Protein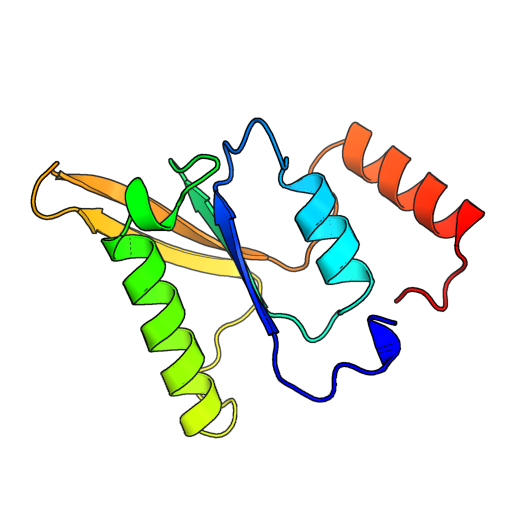 AF-A0A8S1ITV9-F1 (afdb_monomer_lite)

InterPro domains:
  IPR029058 Alpha/Beta hydrolase fold [G3DSA:3.40.50.1820] (1-68)
  IPR029058 Alpha/Beta hy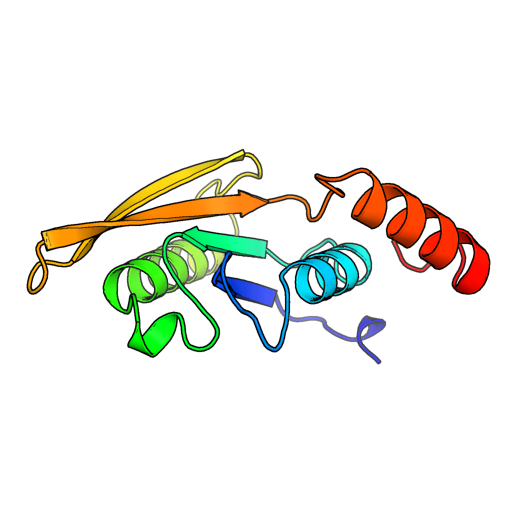drolase fold [SSF53474] (4-63)
  IPR044211 Pheophytinase, chloroplastic [PTHR47280] (6-106)

Radius of gyration: 15.07 Å; chains: 1; bounding box: 38×32×34 Å

Organism: NCBI:txid121088

Foldseek 3Di:
DVVPPPDEAEAEAECAAPPCHCLNVLLVCLQVVRHWHKYKPNDYDCCCVVPVQQVVVSVVLVVVCVVVVNPSPPDQADKDWDQDPPPRDIMIMGTHSSDQPDPVSVVVVVVCCVVPHPNSD

Secondary structure (DSSP, 8-state):
-GGG--S--EEEEETT-SSS-HHHHHHHHHHSTTSEEEEEET--S-HHHH-HHHHHHHHHHHHHHHHTTS-S---TT-EEEEE-TTT--EEEEEEE-----SHHHHHHHHHHHHHH-GGG-

Sequence (121 aa):
MLDVLAAPVCMVYGKEDPWIVPLWAQRLKRRVPQADYFELSPAGHCPHHEAPGAVNSVVARWVGDMEAGGRLCLQVGDSWRERCPITGRDVSVSILNGDPKTVLERIDAAFYRLVYGDGAV

pLDDT: mean 87.65, std 10.92, range [44.91, 97.56]

Structure (mmCIF, N/CA/C/O backbone):
data_AF-A0A8S1ITV9-F1
#
_entry.id   AF-A0A8S1ITV9-F1
#
loop_
_atom_site.group_PDB
_atom_site.id
_atom_site.type_symbol
_atom_site.label_atom_id
_atom_site.label_alt_id
_atom_site.label_comp_id
_atom_site.label_asym_id
_atom_site.label_entity_id
_atom_site.label_seq_id
_atom_site.pdbx_PDB_ins_code
_atom_site.Cartn_x
_atom_site.Cartn_y
_atom_site.Cartn_z
_atom_site.occupancy
_atom_site.B_iso_or_equiv
_atom_site.auth_seq_id
_atom_site.auth_comp_id
_atom_site.auth_asym_id
_atom_site.auth_atom_id
_atom_site.pdbx_PDB_model_num
ATOM 1 N N . MET A 1 1 ? 18.137 -3.598 -9.802 1.00 60.41 1 MET A N 1
ATOM 2 C CA . MET A 1 1 ? 17.569 -4.854 -9.230 1.00 60.41 1 MET A CA 1
ATOM 3 C C . MET A 1 1 ? 16.045 -4.817 -9.186 1.00 60.41 1 MET A C 1
ATOM 5 O O . MET A 1 1 ? 15.446 -5.846 -9.442 1.00 60.41 1 MET A O 1
ATOM 9 N N . LEU A 1 2 ? 15.401 -3.675 -8.915 1.00 67.56 2 LEU A N 1
ATOM 10 C CA . LEU A 1 2 ? 13.940 -3.552 -9.071 1.00 67.56 2 LEU A CA 1
ATOM 11 C C . LEU A 1 2 ? 13.504 -3.414 -10.541 1.00 67.56 2 LEU A C 1
ATOM 13 O O . LEU A 1 2 ? 12.390 -3.770 -10.891 1.00 67.56 2 LEU A O 1
ATOM 17 N N . ASP A 1 3 ? 14.421 -2.998 -11.412 1.00 65.19 3 ASP A N 1
ATOM 18 C CA . ASP A 1 3 ? 14.185 -2.723 -12.841 1.00 65.19 3 ASP A CA 1
ATOM 19 C C . ASP A 1 3 ? 13.974 -3.999 -13.688 1.00 65.19 3 ASP A C 1
ATOM 21 O O . ASP A 1 3 ? 13.705 -3.925 -14.880 1.00 65.19 3 ASP A O 1
ATOM 25 N N . VAL A 1 4 ? 14.108 -5.181 -13.072 1.00 71.12 4 VAL A N 1
ATOM 26 C CA . VAL A 1 4 ? 13.852 -6.500 -13.683 1.00 71.12 4 VAL A CA 1
ATOM 27 C C . VAL A 1 4 ? 12.528 -7.125 -13.224 1.00 71.12 4 VAL A C 1
ATOM 29 O O . VAL A 1 4 ? 12.234 -8.266 -13.576 1.00 71.12 4 VAL A O 1
ATOM 32 N N . LEU A 1 5 ? 11.719 -6.412 -12.430 1.00 77.56 5 LEU A N 1
ATOM 33 C CA . LEU A 1 5 ? 10.395 -6.889 -12.027 1.00 77.56 5 LEU A CA 1
ATOM 34 C C . LEU A 1 5 ? 9.442 -6.876 -13.228 1.00 77.56 5 LEU A C 1
ATOM 36 O O . LEU A 1 5 ? 8.871 -5.848 -13.579 1.00 77.56 5 LEU A O 1
ATOM 40 N N . ALA A 1 6 ? 9.263 -8.048 -13.836 1.00 81.75 6 ALA A N 1
ATOM 41 C CA . ALA A 1 6 ? 8.308 -8.274 -14.921 1.00 81.75 6 ALA A CA 1
ATOM 42 C C . ALA A 1 6 ? 6.884 -8.603 -14.427 1.00 81.75 6 ALA A C 1
ATOM 44 O O . ALA A 1 6 ? 5.965 -8.708 -15.233 1.00 81.75 6 ALA A O 1
ATOM 45 N N . ALA A 1 7 ? 6.701 -8.798 -13.117 1.00 87.06 7 ALA A N 1
ATOM 46 C CA . ALA A 1 7 ? 5.411 -9.129 -12.521 1.00 87.06 7 ALA A CA 1
ATOM 47 C C . ALA A 1 7 ? 4.681 -7.869 -12.019 1.00 87.06 7 ALA A C 1
ATOM 49 O O . ALA A 1 7 ? 5.345 -6.949 -11.530 1.00 87.06 7 ALA A O 1
ATOM 50 N N . PRO A 1 8 ? 3.334 -7.838 -12.071 1.00 90.00 8 PRO A N 1
ATOM 51 C CA . PRO A 1 8 ? 2.539 -6.827 -11.380 1.00 90.00 8 PRO A CA 1
ATOM 52 C C . PRO A 1 8 ? 2.847 -6.809 -9.878 1.00 90.00 8 PRO A C 1
ATOM 54 O O . PRO A 1 8 ? 3.013 -7.861 -9.256 1.00 90.00 8 PRO A O 1
ATOM 57 N N . VAL A 1 9 ? 2.921 -5.615 -9.290 1.00 91.81 9 VAL A N 1
ATOM 58 C CA . VAL A 1 9 ? 3.281 -5.425 -7.878 1.00 91.81 9 VAL A CA 1
ATOM 59 C C . VAL A 1 9 ? 2.133 -4.735 -7.153 1.00 91.81 9 VAL A C 1
ATOM 61 O O . VAL A 1 9 ? 1.718 -3.654 -7.550 1.00 91.81 9 VAL A O 1
ATOM 64 N N . CYS A 1 10 ? 1.668 -5.335 -6.058 1.00 94.38 10 CYS A N 1
ATOM 65 C CA . CYS A 1 10 ? 0.679 -4.752 -5.155 1.00 94.38 10 CYS A CA 1
ATOM 66 C C . CYS A 1 10 ? 1.350 -4.367 -3.837 1.00 94.38 10 CYS A C 1
ATOM 68 O O . CYS A 1 10 ? 1.902 -5.216 -3.135 1.00 94.38 10 CYS A O 1
ATOM 70 N N . MET A 1 11 ? 1.314 -3.084 -3.495 1.00 95.31 11 MET A N 1
ATOM 71 C CA . MET A 1 11 ? 1.885 -2.534 -2.273 1.00 95.31 11 MET A CA 1
ATOM 72 C C . MET A 1 11 ? 0.766 -2.128 -1.321 1.00 95.31 11 MET A C 1
ATOM 74 O O . MET A 1 11 ? 0.030 -1.186 -1.596 1.00 95.31 11 MET A O 1
ATOM 78 N N . VAL A 1 12 ? 0.672 -2.793 -0.170 1.00 96.75 12 VAL A N 1
ATOM 79 C CA . VAL A 1 12 ? -0.344 -2.515 0.854 1.00 96.75 12 VAL A CA 1
ATOM 80 C C . VAL A 1 12 ? 0.347 -2.039 2.124 1.00 96.75 12 VAL A C 1
ATOM 82 O O . VAL A 1 12 ? 1.073 -2.804 2.754 1.00 96.75 12 VAL A O 1
ATOM 85 N N . TYR A 1 13 ? 0.142 -0.776 2.487 1.00 96.69 13 TYR A N 1
ATOM 86 C CA . TYR A 1 13 ? 0.829 -0.119 3.600 1.00 96.69 13 TYR A CA 1
ATOM 87 C C . TYR A 1 13 ? -0.146 0.399 4.647 1.00 96.69 13 TYR A C 1
ATOM 89 O O . TYR A 1 13 ? -1.195 0.947 4.315 1.00 96.69 13 TYR A O 1
ATOM 97 N N . GLY A 1 14 ? 0.229 0.291 5.919 1.00 97.25 14 GLY A N 1
ATOM 98 C CA . GLY A 1 14 ? -0.410 1.069 6.971 1.00 97.25 14 GLY A CA 1
ATOM 99 C C . GLY A 1 14 ? 0.073 2.515 6.929 1.00 97.25 14 GLY A C 1
ATOM 100 O O . GLY A 1 14 ? 1.275 2.782 6.889 1.00 97.25 14 GLY A O 1
ATOM 101 N N . LYS A 1 15 ? -0.859 3.467 6.920 1.00 96.25 15 LYS A N 1
ATOM 102 C CA . LYS A 1 15 ? -0.544 4.900 6.892 1.00 96.25 15 LYS A CA 1
ATOM 103 C C . LYS A 1 15 ? 0.170 5.348 8.169 1.00 96.25 15 LYS A C 1
ATOM 105 O O . LYS A 1 15 ? 0.953 6.295 8.133 1.00 96.25 15 LYS A O 1
ATOM 110 N N . GLU A 1 16 ? -0.099 4.681 9.285 1.00 96.56 16 GLU A N 1
ATOM 111 C CA . GLU A 1 16 ? 0.463 4.985 10.596 1.00 96.56 16 GLU A CA 1
ATOM 112 C C . GLU A 1 16 ? 1.664 4.088 10.961 1.00 96.56 16 GLU A C 1
ATOM 114 O O . GLU A 1 16 ? 2.019 4.019 12.136 1.00 96.56 16 GLU A O 1
ATOM 119 N N . ASP A 1 17 ? 2.299 3.403 9.995 1.00 96.75 17 ASP A N 1
ATOM 120 C CA . ASP A 1 17 ? 3.493 2.576 10.243 1.00 96.75 17 ASP A CA 1
ATOM 121 C C . ASP A 1 17 ? 4.657 3.434 10.794 1.00 96.75 17 ASP A C 1
ATOM 123 O O . ASP A 1 17 ? 5.162 4.314 10.088 1.00 96.75 17 ASP A O 1
ATOM 127 N N . PRO A 1 18 ? 5.110 3.198 12.043 1.00 93.69 18 PRO A N 1
ATOM 128 C CA . PRO A 1 18 ? 6.210 3.952 12.634 1.00 93.69 18 PRO A CA 1
ATOM 129 C C . PRO A 1 18 ? 7.597 3.411 12.257 1.00 93.69 18 PRO A C 1
ATOM 131 O O . PRO A 1 18 ? 8.596 4.088 12.494 1.00 93.69 18 PRO A O 1
ATOM 134 N N . TRP A 1 19 ? 7.689 2.187 11.734 1.00 92.62 19 TRP A N 1
ATOM 135 C CA . TRP A 1 19 ? 8.948 1.498 11.448 1.00 92.62 19 TRP A CA 1
ATOM 136 C C . TRP A 1 19 ? 9.343 1.674 9.990 1.00 92.62 19 TRP A C 1
ATOM 138 O O . TRP A 1 19 ? 10.440 2.153 9.698 1.00 92.62 19 TRP A O 1
ATOM 148 N N . ILE A 1 20 ? 8.434 1.345 9.073 1.00 92.88 20 ILE A N 1
ATOM 149 C CA . ILE A 1 20 ? 8.609 1.570 7.642 1.00 92.88 20 ILE A CA 1
ATOM 150 C C . ILE A 1 20 ? 7.589 2.618 7.225 1.00 92.88 20 ILE A C 1
ATOM 152 O O . ILE A 1 20 ? 6.526 2.330 6.694 1.00 92.88 20 ILE A O 1
ATOM 156 N N . VAL A 1 21 ? 7.916 3.877 7.504 1.00 93.00 21 VAL A N 1
ATOM 157 C CA . VAL A 1 21 ? 7.012 4.995 7.214 1.00 93.00 21 VAL A CA 1
ATOM 158 C C . VAL A 1 21 ? 6.600 5.036 5.729 1.00 93.00 21 VAL A C 1
ATOM 160 O O . VAL A 1 21 ? 7.420 4.701 4.862 1.00 93.00 21 VAL A O 1
ATOM 163 N N . PRO A 1 22 ? 5.388 5.530 5.396 1.00 92.81 22 PRO A N 1
ATOM 164 C CA . PRO A 1 22 ? 4.876 5.585 4.019 1.00 92.81 22 PRO A CA 1
ATOM 165 C C . PRO A 1 22 ? 5.813 6.231 2.986 1.00 92.81 22 PRO A C 1
ATOM 167 O O . PRO A 1 22 ? 5.749 5.910 1.802 1.00 92.81 22 PRO A O 1
ATOM 170 N N . LEU A 1 23 ? 6.739 7.097 3.411 1.00 91.12 23 LEU A N 1
ATOM 171 C CA . LEU A 1 23 ? 7.780 7.661 2.547 1.00 91.12 23 LEU A CA 1
ATOM 172 C C . LEU A 1 23 ? 8.598 6.583 1.807 1.00 91.12 23 LEU A C 1
ATOM 174 O O . LEU A 1 23 ? 8.956 6.771 0.643 1.00 91.12 23 LEU A O 1
ATOM 178 N N . TRP A 1 24 ? 8.881 5.441 2.437 1.00 91.62 24 TRP A N 1
ATOM 179 C CA . TRP A 1 24 ? 9.607 4.347 1.783 1.00 91.62 24 TRP A CA 1
ATOM 180 C C . TRP A 1 24 ? 8.785 3.706 0.668 1.00 91.62 24 TRP A C 1
ATOM 182 O O . TRP A 1 24 ? 9.311 3.462 -0.419 1.00 91.62 24 TRP A O 1
ATOM 192 N N . ALA A 1 25 ? 7.487 3.514 0.901 1.00 91.56 25 ALA A N 1
ATOM 193 C CA . ALA A 1 25 ? 6.562 3.028 -0.111 1.00 91.56 25 ALA A CA 1
ATOM 194 C C . ALA A 1 25 ? 6.435 4.020 -1.276 1.00 91.56 25 ALA A C 1
ATOM 196 O O . ALA A 1 25 ? 6.507 3.622 -2.434 1.00 91.56 25 ALA A O 1
ATOM 197 N N . GLN A 1 26 ? 6.362 5.324 -0.996 1.00 91.00 26 GLN A N 1
ATOM 198 C CA . GLN A 1 26 ? 6.369 6.357 -2.035 1.00 91.00 26 GLN A CA 1
ATOM 199 C C . GLN A 1 26 ? 7.649 6.315 -2.886 1.00 91.00 26 GLN A C 1
ATOM 201 O O . GLN A 1 26 ? 7.581 6.422 -4.108 1.00 91.00 26 GLN A O 1
ATOM 206 N N . ARG A 1 27 ? 8.826 6.137 -2.268 1.00 89.00 27 ARG A N 1
ATOM 207 C CA . ARG A 1 27 ? 10.092 5.975 -3.007 1.00 89.00 27 ARG A CA 1
ATOM 208 C C . ARG A 1 27 ? 10.081 4.722 -3.884 1.00 89.00 27 ARG A C 1
ATOM 210 O O . ARG A 1 27 ? 10.524 4.794 -5.026 1.00 89.00 27 ARG A O 1
ATOM 217 N N . LEU A 1 28 ? 9.559 3.602 -3.379 1.00 88.81 28 LEU A N 1
ATOM 218 C CA . LEU A 1 28 ? 9.42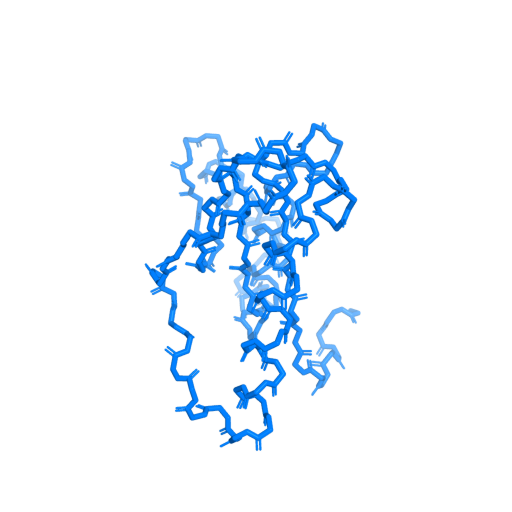9 2.372 -4.161 1.00 88.81 28 LEU A CA 1
ATOM 219 C C . LEU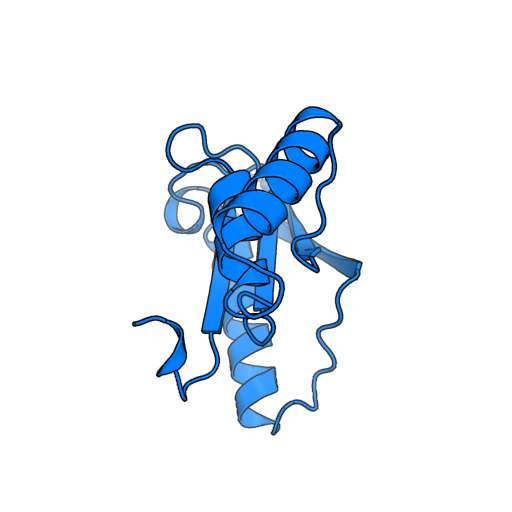 A 1 28 ? 8.449 2.548 -5.327 1.00 88.81 28 LEU A C 1
ATOM 221 O O . LEU A 1 28 ? 8.802 2.198 -6.445 1.00 88.81 28 LEU A O 1
ATOM 225 N N . LYS A 1 29 ? 7.282 3.161 -5.100 1.00 88.81 29 LYS A N 1
ATOM 226 C CA . LYS A 1 29 ? 6.302 3.495 -6.145 1.00 88.81 29 LYS A CA 1
ATOM 227 C C . LYS A 1 29 ? 6.898 4.400 -7.224 1.00 88.81 29 LYS A C 1
ATOM 229 O O . LYS A 1 29 ? 6.619 4.194 -8.395 1.00 88.81 29 LYS A O 1
ATOM 234 N N . ARG A 1 30 ? 7.764 5.354 -6.861 1.00 85.25 30 ARG A N 1
ATOM 235 C CA . ARG A 1 30 ? 8.495 6.170 -7.847 1.00 85.25 30 ARG A CA 1
ATOM 236 C C . ARG A 1 30 ? 9.429 5.332 -8.720 1.00 85.25 30 ARG A C 1
ATOM 238 O O . ARG A 1 30 ? 9.516 5.598 -9.905 1.00 85.25 30 ARG A O 1
ATOM 245 N N . ARG A 1 31 ? 10.086 4.318 -8.147 1.00 84.50 31 ARG A N 1
ATOM 246 C CA . ARG A 1 31 ? 11.014 3.440 -8.877 1.00 84.50 31 ARG A CA 1
ATOM 247 C C . ARG A 1 31 ? 10.341 2.270 -9.601 1.00 84.50 31 ARG A C 1
ATOM 249 O O . ARG A 1 31 ? 10.937 1.679 -10.494 1.00 84.50 31 ARG A O 1
ATOM 256 N N . VAL A 1 32 ? 9.123 1.921 -9.203 1.00 86.88 32 VAL A N 1
ATOM 257 C CA . VAL A 1 32 ? 8.279 0.903 -9.836 1.00 86.88 32 VAL A CA 1
ATOM 258 C C . VAL A 1 32 ? 6.915 1.549 -10.110 1.00 86.88 32 VAL A C 1
ATOM 260 O O . VAL A 1 32 ? 5.951 1.278 -9.388 1.00 86.88 32 VAL A O 1
ATOM 263 N N . PRO A 1 33 ? 6.811 2.443 -11.113 1.00 85.81 33 PRO A N 1
ATOM 264 C CA . PRO A 1 33 ? 5.592 3.216 -11.369 1.00 85.81 33 PRO A CA 1
ATOM 265 C C . PRO A 1 33 ? 4.374 2.350 -11.665 1.00 85.81 33 PRO A C 1
ATOM 267 O O . PRO A 1 33 ? 3.250 2.760 -11.386 1.00 85.81 33 PRO A O 1
ATOM 270 N N . GLN A 1 34 ? 4.588 1.146 -12.194 1.00 86.62 34 GLN A N 1
ATOM 271 C CA . GLN A 1 34 ? 3.545 0.164 -12.468 1.00 86.62 34 GLN A CA 1
ATOM 272 C C . GLN A 1 34 ? 3.005 -0.541 -11.214 1.00 86.62 34 GLN A C 1
ATOM 274 O O . GLN A 1 34 ? 2.054 -1.303 -11.326 1.00 86.62 34 GLN A O 1
ATOM 279 N N . ALA A 1 35 ? 3.609 -0.345 -10.036 1.00 90.69 35 ALA A N 1
ATOM 280 C CA . ALA A 1 35 ? 3.130 -0.958 -8.800 1.00 90.69 35 ALA A CA 1
ATOM 281 C C . ALA A 1 35 ? 1.866 -0.258 -8.293 1.00 90.69 35 ALA A C 1
ATOM 283 O O . ALA A 1 35 ? 1.855 0.962 -8.159 1.00 90.69 35 ALA A O 1
ATOM 284 N N . ASP A 1 36 ? 0.828 -0.992 -7.923 1.00 93.44 36 ASP A N 1
ATOM 285 C CA . ASP A 1 36 ? -0.352 -0.410 -7.286 1.00 93.44 36 ASP A CA 1
ATOM 286 C C . ASP A 1 36 ? -0.073 -0.149 -5.810 1.00 93.44 36 ASP A C 1
ATOM 288 O O . ASP A 1 36 ? 0.366 -1.043 -5.088 1.00 93.44 36 ASP A O 1
ATOM 292 N N . TYR A 1 37 ? -0.303 1.081 -5.351 1.00 95.06 37 TYR A N 1
ATOM 293 C CA . TYR A 1 37 ? 0.030 1.500 -3.992 1.00 95.06 37 TYR A CA 1
ATOM 294 C C . TYR A 1 37 ? -1.218 1.877 -3.196 1.00 95.06 37 TYR A C 1
ATOM 296 O O . TYR A 1 37 ? -1.905 2.846 -3.517 1.00 95.06 37 TYR A O 1
ATOM 304 N N . PHE A 1 38 ? -1.472 1.118 -2.132 1.00 96.38 38 PHE A N 1
ATOM 305 C CA . PHE A 1 38 ? -2.610 1.253 -1.234 1.00 96.38 38 PHE A CA 1
ATOM 306 C C . PHE A 1 38 ? -2.146 1.668 0.165 1.00 96.38 38 PHE A C 1
ATOM 308 O O . PHE A 1 38 ? -1.295 1.008 0.764 1.00 96.38 38 PHE A O 1
ATOM 315 N N . GLU A 1 39 ? -2.752 2.719 0.717 1.00 97.00 39 GLU A N 1
ATOM 316 C CA . GLU A 1 39 ? -2.607 3.091 2.130 1.00 97.00 39 GLU A CA 1
ATOM 317 C C . GLU A 1 39 ? -3.883 2.775 2.912 1.00 97.00 39 GLU A C 1
ATOM 319 O O . GLU A 1 39 ? -4.989 3.118 2.488 1.00 97.00 39 GLU A O 1
ATOM 324 N N . LEU A 1 40 ? -3.710 2.147 4.074 1.00 97.56 40 LEU A N 1
ATOM 325 C CA . LEU A 1 40 ? -4.760 1.770 5.012 1.00 97.56 40 LEU A CA 1
ATOM 326 C C . LEU A 1 40 ? -4.692 2.673 6.244 1.00 97.56 40 LEU A C 1
ATOM 328 O O . LEU A 1 40 ? -3.621 2.848 6.817 1.00 97.56 40 LEU A O 1
ATOM 332 N N . SER A 1 41 ? -5.827 3.223 6.673 1.00 96.81 41 SER A N 1
ATOM 333 C CA . SER A 1 41 ? -5.910 4.044 7.889 1.00 96.81 41 SER A CA 1
ATOM 334 C C . SER A 1 41 ? -7.241 3.832 8.622 1.00 96.81 41 SER A C 1
ATOM 336 O O . SER A 1 41 ? -8.293 3.962 7.987 1.00 96.81 41 SER A O 1
ATOM 338 N N . PRO A 1 42 ? -7.242 3.544 9.937 1.00 96.31 42 PRO A N 1
ATOM 339 C CA . PRO A 1 42 ? -6.061 3.375 10.782 1.00 96.31 42 PRO A CA 1
ATOM 340 C C . PRO A 1 42 ? -5.415 1.988 10.597 1.00 96.31 42 PRO A C 1
ATOM 342 O O . PRO A 1 42 ? -6.099 0.973 10.749 1.00 96.31 42 PRO A O 1
ATOM 345 N N . ALA A 1 43 ? -4.116 1.943 10.298 1.00 96.31 43 ALA A N 1
ATOM 346 C CA . ALA A 1 43 ? -3.283 0.739 10.316 1.00 96.31 43 ALA A CA 1
ATOM 347 C C . ALA A 1 43 ? -1.785 1.099 10.403 1.00 96.31 43 ALA A C 1
ATOM 349 O O . ALA A 1 43 ? -1.317 2.020 9.734 1.00 96.31 43 ALA A O 1
ATOM 350 N N . GLY A 1 44 ? -1.037 0.348 11.209 1.00 96.12 44 GLY A N 1
ATOM 351 C CA . GLY A 1 44 ? 0.402 0.480 11.413 1.00 96.12 44 GLY A CA 1
ATOM 352 C C . GLY A 1 44 ? 1.232 -0.516 10.599 1.00 96.12 44 GLY A C 1
ATOM 353 O O . GLY A 1 44 ? 0.934 -0.807 9.442 1.00 96.12 44 GLY A O 1
ATOM 354 N N . HIS A 1 45 ? 2.300 -1.031 11.211 1.00 95.88 45 HIS A N 1
ATOM 355 C CA . HIS A 1 45 ? 3.318 -1.841 10.535 1.00 95.88 45 HIS A CA 1
ATOM 356 C C . HIS A 1 45 ? 2.809 -3.181 9.997 1.00 95.88 45 HIS A C 1
ATOM 358 O O . HIS A 1 45 ? 3.281 -3.673 8.971 1.00 95.88 45 HIS A O 1
ATOM 364 N N . CYS A 1 46 ? 1.823 -3.776 10.669 1.00 96.06 46 CYS A N 1
ATOM 365 C CA . CYS A 1 46 ? 1.292 -5.082 10.304 1.00 96.06 46 CYS A CA 1
ATOM 366 C C . CYS A 1 46 ? -0.170 -4.949 9.864 1.00 96.06 46 CYS A C 1
ATOM 368 O O . CYS A 1 46 ? -1.055 -5.483 10.539 1.00 96.06 46 CYS A O 1
ATOM 370 N N . PRO A 1 47 ? -0.470 -4.292 8.725 1.00 95.62 47 PRO A N 1
ATOM 371 C CA . PRO A 1 47 ? -1.850 -4.008 8.332 1.00 95.62 47 PRO A CA 1
ATOM 372 C C . PRO A 1 47 ? -2.686 -5.283 8.148 1.00 95.62 47 PRO A C 1
ATOM 374 O O . PRO A 1 47 ? -3.890 -5.267 8.374 1.00 95.62 47 PRO A O 1
ATOM 377 N N . HIS A 1 48 ? -2.059 -6.415 7.814 1.00 95.31 48 HIS A N 1
ATOM 378 C CA . HIS A 1 48 ? -2.726 -7.715 7.701 1.00 95.31 48 HIS A CA 1
ATOM 379 C C . HIS A 1 48 ? -3.163 -8.297 9.056 1.00 95.31 48 HIS A C 1
ATOM 381 O O . HIS A 1 48 ? -4.155 -9.016 9.109 1.00 95.31 48 HIS A O 1
ATOM 387 N N . HIS A 1 49 ? -2.466 -7.976 10.149 1.00 94.75 49 HIS A N 1
ATOM 388 C CA . HIS A 1 49 ? -2.873 -8.355 11.506 1.00 94.75 49 HIS A CA 1
ATOM 389 C C . HIS A 1 49 ? -3.819 -7.321 12.126 1.00 94.75 49 HIS A C 1
ATOM 391 O O . HIS A 1 49 ? -4.768 -7.682 12.817 1.00 94.75 49 HIS A O 1
ATOM 397 N N . GLU A 1 50 ? -3.574 -6.035 11.879 1.00 94.06 50 GLU A N 1
ATOM 398 C CA . GLU A 1 50 ? -4.321 -4.929 12.489 1.00 94.06 50 GLU A CA 1
ATOM 399 C C . GLU A 1 50 ? -5.668 -4.663 11.800 1.00 94.06 50 GLU A C 1
ATOM 401 O O . GLU A 1 50 ? -6.657 -4.328 12.456 1.00 94.06 50 GLU A O 1
ATOM 406 N N . ALA A 1 51 ? -5.714 -4.828 10.476 1.00 95.62 51 ALA A N 1
ATOM 407 C CA . ALA A 1 51 ? -6.862 -4.555 9.617 1.00 95.62 51 ALA A CA 1
ATOM 408 C C . ALA A 1 51 ? -7.048 -5.653 8.540 1.00 95.62 51 ALA A C 1
ATOM 410 O O . ALA A 1 51 ? -7.108 -5.345 7.344 1.00 95.62 51 ALA A O 1
ATOM 411 N N . PRO A 1 52 ? -7.197 -6.939 8.928 1.00 95.94 52 PRO A N 1
ATOM 412 C CA . PRO A 1 52 ? -7.262 -8.065 7.989 1.00 95.94 52 PRO A CA 1
ATOM 413 C C . PRO A 1 52 ? -8.374 -7.920 6.944 1.00 95.94 52 PRO A C 1
ATOM 415 O O . PRO A 1 52 ? -8.171 -8.251 5.783 1.00 95.94 52 PRO A O 1
ATOM 418 N N . GLY A 1 53 ? -9.539 -7.381 7.325 1.00 96.19 53 GLY A N 1
ATOM 419 C CA . GLY A 1 53 ? -10.644 -7.146 6.388 1.00 96.19 53 GLY A CA 1
ATOM 420 C C . GLY A 1 53 ? -10.285 -6.151 5.280 1.00 96.19 53 GLY A C 1
ATOM 421 O O . GLY A 1 53 ? -10.552 -6.413 4.110 1.00 96.19 53 GLY A O 1
ATOM 422 N N . ALA A 1 54 ? -9.603 -5.056 5.633 1.00 96.81 54 ALA A N 1
ATOM 423 C CA . ALA A 1 54 ? -9.134 -4.068 4.667 1.00 96.81 54 ALA A CA 1
ATOM 424 C C . ALA A 1 54 ? -8.090 -4.665 3.719 1.00 96.81 54 ALA A C 1
ATOM 426 O O . ALA A 1 54 ? -8.229 -4.532 2.504 1.00 96.81 54 ALA A O 1
ATOM 427 N N . VAL A 1 55 ? -7.105 -5.396 4.251 1.00 97.31 55 VAL A N 1
ATOM 428 C CA . VAL A 1 55 ? -6.089 -6.071 3.429 1.00 97.31 55 VAL A CA 1
ATOM 429 C C . VAL A 1 55 ? -6.718 -7.101 2.493 1.00 97.31 55 VAL A C 1
ATOM 431 O O . VAL A 1 55 ? -6.436 -7.086 1.297 1.00 97.31 55 VAL A O 1
ATOM 434 N N . ASN A 1 56 ? -7.624 -7.941 2.993 1.00 96.75 56 ASN A N 1
ATOM 435 C CA . ASN A 1 56 ? -8.315 -8.932 2.170 1.00 96.75 56 ASN A CA 1
ATOM 436 C C . ASN A 1 56 ? -9.130 -8.270 1.051 1.00 96.75 56 ASN A C 1
ATOM 438 O O . ASN A 1 56 ? -9.124 -8.765 -0.073 1.00 96.75 56 ASN A O 1
ATOM 442 N N . SER A 1 57 ? -9.784 -7.136 1.330 1.00 95.69 57 SER A N 1
ATOM 443 C CA . SER A 1 57 ? -10.522 -6.384 0.307 1.00 95.69 57 SER A CA 1
ATOM 444 C C . SER A 1 57 ? -9.607 -5.867 -0.808 1.00 95.69 57 SER A C 1
ATOM 446 O O . SER A 1 57 ? -9.971 -5.956 -1.978 1.00 95.69 57 SER A O 1
ATOM 448 N N . VAL A 1 58 ? -8.405 -5.383 -0.464 1.00 96.19 58 VAL A N 1
ATOM 449 C CA . VAL A 1 58 ? -7.404 -4.922 -1.437 1.00 96.19 58 VAL A CA 1
ATOM 450 C C . VAL A 1 58 ? -6.944 -6.083 -2.300 1.00 96.19 58 VAL A C 1
ATOM 452 O O . VAL A 1 58 ? -7.024 -5.998 -3.521 1.00 96.19 58 VAL A O 1
ATOM 455 N N . VAL A 1 59 ? -6.511 -7.180 -1.674 1.00 96.31 59 VAL A N 1
ATOM 456 C CA . VAL A 1 59 ? -5.981 -8.346 -2.391 1.00 96.31 59 VAL A CA 1
ATOM 457 C C . VAL A 1 59 ? -7.038 -8.940 -3.319 1.00 96.31 59 VAL A C 1
ATOM 459 O O . VAL A 1 59 ? -6.738 -9.203 -4.477 1.00 96.31 59 VAL A O 1
ATOM 462 N N . ALA A 1 60 ? -8.281 -9.094 -2.854 1.00 95.38 60 ALA A N 1
ATOM 463 C CA . ALA A 1 60 ? -9.361 -9.640 -3.671 1.00 95.38 60 ALA A CA 1
ATOM 464 C C . ALA A 1 60 ? -9.673 -8.758 -4.890 1.00 95.38 60 ALA A C 1
ATOM 466 O O . ALA A 1 60 ? -9.815 -9.271 -5.999 1.00 95.38 60 ALA A O 1
ATOM 467 N N . ARG A 1 61 ? -9.749 -7.432 -4.703 1.00 94.81 61 ARG A N 1
ATOM 468 C CA . ARG A 1 61 ? -9.983 -6.488 -5.807 1.00 94.81 61 ARG A CA 1
ATOM 469 C C . ARG A 1 61 ? -8.820 -6.475 -6.791 1.00 94.81 61 ARG A C 1
ATOM 471 O O . ARG A 1 61 ? -9.056 -6.511 -7.991 1.00 94.81 61 ARG A O 1
ATOM 478 N N . TRP A 1 62 ? -7.590 -6.452 -6.284 1.00 94.94 62 TRP A N 1
ATOM 479 C CA . TRP A 1 62 ? -6.385 -6.409 -7.105 1.00 94.94 62 TRP A CA 1
ATOM 480 C C . TRP A 1 62 ? -6.206 -7.687 -7.930 1.00 94.94 62 TRP A C 1
ATOM 482 O O . TRP A 1 62 ? -6.003 -7.613 -9.136 1.00 94.94 62 TRP A O 1
ATOM 492 N N . VAL A 1 63 ? -6.357 -8.865 -7.315 1.00 94.19 63 VAL A N 1
ATOM 493 C CA . VAL A 1 63 ? -6.310 -10.146 -8.041 1.00 94.19 63 VAL A CA 1
ATOM 494 C C . VAL A 1 63 ? -7.429 -10.214 -9.076 1.00 94.19 63 VAL A C 1
ATOM 496 O O . VAL A 1 63 ? -7.163 -10.567 -10.220 1.00 94.19 63 VAL A O 1
ATOM 499 N N . GLY A 1 64 ? -8.653 -9.816 -8.711 1.00 92.94 64 GLY A N 1
ATOM 500 C CA . GLY A 1 64 ? -9.770 -9.764 -9.652 1.00 92.94 64 GLY A CA 1
ATOM 501 C C . GLY A 1 64 ? -9.490 -8.855 -10.852 1.00 92.94 64 GLY A C 1
ATOM 502 O O . GLY A 1 64 ? -9.815 -9.219 -11.981 1.00 92.94 64 GLY A O 1
ATOM 503 N N . ASP A 1 65 ? -8.851 -7.703 -10.633 1.00 90.06 65 ASP A N 1
ATOM 504 C CA . ASP A 1 65 ? -8.435 -6.810 -11.715 1.00 90.06 65 ASP A CA 1
ATOM 505 C C . ASP A 1 65 ? -7.392 -7.453 -12.633 1.00 90.06 65 ASP A C 1
ATOM 507 O O . ASP A 1 65 ? -7.557 -7.460 -13.856 1.00 90.06 65 ASP A O 1
ATOM 511 N N . MET A 1 66 ? -6.372 -8.089 -12.053 1.00 89.88 66 MET A N 1
ATOM 512 C CA . MET A 1 66 ? -5.345 -8.807 -12.810 1.00 89.88 66 MET A CA 1
ATOM 513 C C . MET A 1 66 ? -5.932 -9.957 -13.640 1.00 89.88 66 MET A C 1
ATOM 515 O O . MET A 1 66 ? -5.609 -10.089 -14.821 1.00 89.88 66 MET A O 1
ATOM 519 N N . GLU A 1 67 ? -6.835 -10.757 -13.068 1.00 90.50 67 GLU A N 1
ATOM 520 C CA . GLU A 1 67 ? -7.525 -11.850 -13.771 1.00 90.50 67 GLU A CA 1
ATOM 521 C C . GLU A 1 67 ? -8.441 -11.339 -14.891 1.00 90.50 67 GLU A C 1
ATOM 523 O O . GLU A 1 67 ? -8.574 -11.978 -15.936 1.00 90.50 67 GLU A O 1
ATOM 528 N N . ALA A 1 68 ? -9.038 -10.159 -14.713 1.00 87.06 68 ALA A N 1
ATOM 529 C CA . ALA A 1 68 ? -9.848 -9.503 -15.733 1.00 87.06 68 ALA A CA 1
ATOM 530 C C . ALA A 1 68 ? -9.011 -8.832 -16.842 1.00 87.06 68 ALA A C 1
ATOM 532 O O . ALA A 1 68 ? -9.588 -8.249 -17.765 1.00 87.06 68 ALA A O 1
ATOM 533 N N . GLY A 1 69 ? -7.676 -8.907 -16.776 1.00 81.44 69 GLY A N 1
ATOM 534 C CA . GLY A 1 69 ? -6.762 -8.267 -17.721 1.00 81.44 69 GLY A CA 1
ATOM 535 C C . GLY A 1 69 ? -6.627 -6.756 -17.514 1.00 81.44 69 GLY A C 1
ATOM 536 O O . GLY A 1 69 ? -6.475 -6.030 -18.496 1.00 81.44 69 GLY A O 1
ATOM 537 N N . GLY A 1 70 ? -6.734 -6.278 -16.269 1.00 69.44 70 GLY A N 1
ATOM 538 C CA . GLY A 1 70 ? -6.662 -4.856 -15.906 1.00 69.44 70 GLY A CA 1
ATOM 539 C C . GLY A 1 70 ? -7.952 -4.079 -16.194 1.00 69.44 70 GLY A C 1
ATOM 540 O O . GLY A 1 70 ? -7.910 -2.910 -16.575 1.00 69.44 70 GLY A O 1
ATOM 541 N N . ARG A 1 71 ? -9.108 -4.755 -16.140 1.00 56.75 71 ARG A N 1
ATOM 542 C CA . ARG A 1 71 ? -10.416 -4.195 -16.532 1.00 56.75 71 ARG A CA 1
ATOM 543 C C . ARG A 1 71 ? -11.298 -3.747 -15.363 1.00 56.75 71 ARG A C 1
ATOM 545 O O . ARG A 1 71 ? -12.310 -3.087 -15.604 1.00 56.75 71 ARG A O 1
ATOM 552 N N . LEU A 1 72 ? -10.963 -4.098 -14.127 1.00 61.69 72 LEU A N 1
ATOM 553 C CA . LEU A 1 72 ? -11.537 -3.517 -12.915 1.00 61.69 72 LEU A CA 1
ATOM 554 C C . LEU A 1 72 ? -10.701 -2.281 -12.579 1.00 61.69 72 LEU A C 1
ATOM 556 O O . LEU A 1 72 ? -9.803 -2.365 -11.762 1.00 61.69 72 LEU A O 1
ATOM 560 N N . CYS A 1 73 ? -11.005 -1.154 -13.230 1.00 64.88 73 CYS A N 1
ATOM 561 C CA . CYS A 1 73 ? -10.367 0.163 -13.097 1.00 64.88 73 CYS A CA 1
ATOM 562 C C . CYS A 1 73 ? -10.096 0.630 -11.645 1.00 64.88 73 CYS A C 1
ATOM 564 O O . CYS A 1 73 ? -10.726 1.582 -11.196 1.00 64.88 73 CYS A O 1
ATOM 566 N N . LEU A 1 74 ? -9.168 0.012 -10.914 1.00 81.25 74 LEU A N 1
ATOM 567 C CA . LEU A 1 74 ? -8.626 0.543 -9.674 1.00 81.25 74 LEU A CA 1
ATOM 568 C C . LEU A 1 74 ? -7.722 1.701 -10.077 1.00 81.25 74 LEU A C 1
ATOM 570 O O . LEU A 1 74 ? -6.632 1.506 -10.612 1.00 81.25 74 LEU A O 1
ATOM 574 N N . GLN A 1 75 ? -8.211 2.921 -9.896 1.00 86.31 75 GLN A N 1
ATOM 575 C CA . GLN A 1 75 ? -7.511 4.121 -10.319 1.00 86.31 75 GLN A CA 1
ATOM 576 C C . GLN A 1 75 ? -6.905 4.836 -9.123 1.00 86.31 75 GLN A C 1
ATOM 578 O O . GLN A 1 75 ? -7.440 4.851 -8.015 1.00 86.31 75 GLN A O 1
ATOM 583 N N . VAL A 1 76 ? -5.766 5.482 -9.358 1.00 87.25 76 VAL A N 1
ATOM 584 C CA . VAL A 1 76 ? -5.216 6.451 -8.411 1.00 87.25 76 VAL A CA 1
ATOM 585 C C . VAL A 1 76 ? -6.307 7.463 -8.046 1.00 87.25 76 VAL A C 1
ATOM 587 O O . VAL A 1 76 ? -6.901 8.082 -8.926 1.00 87.25 76 VAL A O 1
ATOM 590 N N . GLY A 1 77 ? -6.535 7.655 -6.746 1.00 89.50 77 GLY A N 1
ATOM 591 C CA . GLY A 1 77 ? -7.607 8.503 -6.222 1.00 89.50 77 GLY A CA 1
ATOM 592 C C . GLY A 1 77 ? -8.836 7.729 -5.745 1.00 89.50 77 GLY A C 1
ATOM 593 O O . GLY A 1 77 ? -9.603 8.269 -4.944 1.00 89.50 77 GLY A O 1
ATOM 594 N N . ASP A 1 78 ? -8.989 6.464 -6.143 1.00 92.62 78 ASP A N 1
ATOM 595 C CA . ASP A 1 78 ? -10.031 5.608 -5.593 1.00 92.62 78 ASP A CA 1
ATOM 596 C C . ASP A 1 78 ? -9.819 5.400 -4.096 1.00 92.62 78 ASP A C 1
ATOM 598 O O . ASP A 1 78 ? -8.699 5.259 -3.590 1.00 92.62 78 ASP A O 1
ATOM 602 N N . SER A 1 79 ? -10.932 5.359 -3.371 1.00 95.38 79 SER A N 1
ATOM 603 C CA . SER A 1 79 ? -10.926 5.022 -1.958 1.00 95.38 79 SER A CA 1
ATOM 604 C C . SER A 1 79 ? -12.212 4.325 -1.551 1.00 95.38 79 SER A C 1
ATOM 606 O O . SER A 1 79 ? -13.282 4.544 -2.121 1.00 95.38 79 SER A O 1
ATOM 608 N N . TRP A 1 80 ? -12.108 3.464 -0.549 1.00 95.75 80 TRP A N 1
ATOM 609 C CA . TRP A 1 80 ? -13.258 2.819 0.070 1.00 95.75 80 TRP A CA 1
ATOM 610 C C . TRP A 1 80 ? -13.023 2.630 1.564 1.00 95.75 80 TRP A C 1
ATOM 612 O O . TRP A 1 80 ? -11.964 2.958 2.101 1.00 95.75 80 TRP A O 1
ATOM 622 N N . ARG A 1 81 ? -14.049 2.142 2.261 1.00 96.38 81 ARG A N 1
ATOM 623 C CA . ARG A 1 81 ? -13.979 1.826 3.685 1.00 96.38 81 ARG A CA 1
ATOM 624 C C . ARG A 1 81 ? -14.361 0.377 3.893 1.00 96.38 81 ARG A C 1
ATOM 626 O O . ARG A 1 81 ? -15.382 -0.061 3.375 1.00 96.38 81 ARG A O 1
ATOM 633 N N . GLU A 1 82 ? -13.569 -0.313 4.693 1.00 95.56 82 GLU A N 1
ATOM 634 C CA . GLU A 1 82 ? -13.890 -1.633 5.207 1.00 95.56 82 GLU A CA 1
ATOM 635 C C . GLU A 1 82 ? -14.178 -1.545 6.698 1.00 95.56 82 GLU A C 1
ATOM 637 O O . GLU A 1 82 ? -13.380 -1.012 7.473 1.00 95.56 82 GLU A O 1
ATOM 642 N N . ARG A 1 83 ? -15.327 -2.080 7.107 1.00 94.06 83 ARG A N 1
ATOM 643 C CA . ARG A 1 83 ? -15.706 -2.166 8.516 1.00 94.06 83 ARG A CA 1
ATOM 644 C C . ARG A 1 83 ? -15.307 -3.530 9.050 1.00 94.06 83 ARG A C 1
ATOM 646 O O . ARG A 1 83 ? -15.765 -4.552 8.549 1.00 94.06 83 ARG A O 1
ATOM 653 N N . CYS A 1 84 ? -14.502 -3.562 10.108 1.00 87.31 84 CYS A N 1
ATOM 654 C CA . CYS A 1 84 ? -14.201 -4.804 10.807 1.00 87.31 84 CYS A CA 1
ATOM 655 C C . CYS A 1 84 ? -15.475 -5.340 11.492 1.00 87.31 84 CYS A C 1
ATOM 657 O O . CYS A 1 84 ? -16.008 -4.652 12.365 1.00 87.31 84 CYS A O 1
ATOM 659 N N . PRO A 1 85 ? -15.950 -6.562 11.182 1.00 83.69 85 PRO A N 1
ATOM 660 C CA . PRO A 1 85 ? -17.171 -7.100 11.790 1.00 83.69 85 PRO A CA 1
ATOM 661 C C . PRO A 1 85 ? -17.046 -7.354 13.297 1.00 83.69 85 PRO A C 1
ATOM 663 O O . PRO A 1 85 ? -18.037 -7.314 14.015 1.00 83.69 85 PRO A O 1
ATOM 666 N N . ILE A 1 86 ? -15.825 -7.619 13.774 1.00 82.62 86 ILE A N 1
ATOM 667 C CA . ILE A 1 86 ? -15.552 -7.976 15.172 1.00 82.62 86 ILE A CA 1
ATOM 668 C C . ILE A 1 86 ? -15.401 -6.720 16.032 1.00 82.62 86 ILE A C 1
ATOM 670 O O . ILE A 1 86 ? -16.012 -6.607 17.088 1.00 82.62 86 ILE A O 1
ATOM 674 N N . THR A 1 87 ? -14.572 -5.771 15.592 1.00 85.12 87 THR A N 1
ATOM 675 C CA . THR A 1 87 ? -14.254 -4.571 16.383 1.00 85.12 87 THR A CA 1
ATOM 676 C C . THR A 1 87 ? -15.153 -3.383 16.053 1.00 85.12 87 THR A C 1
ATOM 678 O O . THR A 1 87 ? -15.108 -2.372 16.749 1.00 85.12 87 THR A O 1
ATOM 681 N N . GLY A 1 88 ? -15.927 -3.457 14.966 1.00 90.19 88 GLY A N 1
ATOM 682 C CA . GLY A 1 88 ? -16.739 -2.357 14.445 1.00 90.19 88 GLY A CA 1
ATOM 683 C C . GLY A 1 88 ? -15.930 -1.193 13.863 1.00 90.19 88 GLY A C 1
ATOM 684 O O . GLY A 1 88 ? -16.531 -0.234 13.380 1.00 90.19 88 GLY A O 1
ATOM 685 N N . ARG A 1 89 ? -14.591 -1.255 13.896 1.00 91.44 89 ARG A N 1
ATOM 686 C CA . ARG A 1 89 ? -13.697 -0.186 13.439 1.00 91.44 89 ARG A CA 1
ATOM 687 C C . ARG A 1 89 ? -13.720 -0.078 11.917 1.00 91.44 89 ARG A C 1
ATOM 689 O O . ARG A 1 89 ? -13.560 -1.081 11.224 1.00 91.44 89 ARG A O 1
ATOM 696 N N . ASP A 1 90 ? -13.871 1.146 11.423 1.00 96.25 90 ASP A N 1
ATOM 697 C CA . ASP A 1 90 ? -13.748 1.459 10.002 1.00 96.25 90 ASP A CA 1
ATOM 698 C C . ASP A 1 90 ? -12.284 1.703 9.635 1.00 96.25 90 ASP A C 1
ATOM 700 O O . ASP A 1 90 ? -11.593 2.475 10.302 1.00 96.25 90 ASP A O 1
ATOM 704 N N . VAL A 1 91 ? -11.837 1.076 8.551 1.00 97.38 91 VAL A N 1
ATOM 705 C CA . VAL A 1 91 ? -10.521 1.272 7.946 1.00 97.38 91 VAL A CA 1
ATOM 706 C C . VAL A 1 91 ? -10.727 1.797 6.535 1.00 97.38 91 VAL A C 1
ATOM 708 O O . VAL A 1 91 ? -11.361 1.158 5.700 1.00 97.38 91 VAL A O 1
ATOM 711 N N . SER A 1 92 ? -10.225 2.997 6.281 1.00 97.50 92 SER A N 1
ATOM 712 C CA . SER A 1 92 ? -10.151 3.572 4.942 1.00 97.50 92 SER A CA 1
ATOM 713 C C . SER A 1 92 ? -8.996 2.961 4.163 1.00 97.50 92 SER A C 1
ATOM 715 O O . SER A 1 92 ? -7.915 2.762 4.715 1.00 97.50 92 SER A O 1
ATOM 717 N N . VAL A 1 93 ? -9.242 2.689 2.889 1.00 97.44 93 VAL A N 1
ATOM 718 C CA . VAL A 1 93 ? -8.249 2.247 1.918 1.00 97.44 93 VAL A CA 1
ATOM 719 C C . VAL A 1 93 ? -8.212 3.268 0.794 1.00 97.44 93 VAL A C 1
ATOM 721 O O . VAL A 1 93 ? -9.269 3.622 0.272 1.00 97.44 93 VAL A O 1
ATOM 724 N N . SER A 1 94 ? -7.019 3.720 0.417 1.00 96.38 94 SER A N 1
ATOM 725 C CA . SER A 1 94 ? -6.832 4.707 -0.651 1.00 96.38 94 SER A CA 1
ATOM 726 C C . SER A 1 94 ? -5.746 4.270 -1.624 1.00 96.38 94 SER A C 1
ATOM 728 O O . SER A 1 94 ? -4.658 3.893 -1.189 1.00 96.38 94 SER A O 1
ATOM 730 N N . ILE A 1 95 ? -6.018 4.386 -2.925 1.00 94.44 95 ILE A N 1
ATOM 731 C CA . ILE A 1 95 ? -5.051 4.125 -3.999 1.00 94.44 95 ILE A CA 1
ATOM 732 C C . ILE A 1 95 ? -4.306 5.411 -4.332 1.00 94.44 95 ILE A C 1
ATOM 734 O O . ILE A 1 95 ? -4.913 6.460 -4.560 1.00 94.44 95 ILE A O 1
ATOM 738 N N . LEU A 1 96 ? -2.979 5.348 -4.359 1.00 91.50 96 LEU A N 1
ATOM 739 C CA . LEU A 1 96 ? -2.125 6.527 -4.407 1.00 91.50 96 LEU A CA 1
ATOM 740 C C . LEU A 1 96 ? -1.055 6.425 -5.491 1.00 91.50 96 LEU A C 1
ATOM 742 O O . LEU A 1 96 ? -0.515 5.362 -5.779 1.00 91.50 96 LEU A O 1
ATOM 746 N N . ASN A 1 97 ? -0.671 7.583 -6.024 1.00 86.81 97 ASN A N 1
ATOM 747 C CA . ASN A 1 97 ? 0.367 7.687 -7.049 1.00 86.81 97 ASN A CA 1
ATOM 748 C C . ASN A 1 97 ? 1.803 7.655 -6.492 1.00 86.81 97 ASN A C 1
ATOM 750 O O . ASN A 1 97 ? 2.765 7.656 -7.248 1.00 86.81 97 ASN A O 1
ATOM 754 N N . GLY A 1 98 ? 1.970 7.687 -5.164 1.00 82.38 98 GLY A N 1
ATOM 755 C CA . GLY A 1 98 ? 3.286 7.854 -4.528 1.00 82.38 98 GLY A CA 1
ATOM 756 C C . GLY A 1 98 ? 3.821 9.295 -4.551 1.00 82.38 98 GLY A C 1
ATOM 757 O O . GLY A 1 98 ? 4.991 9.525 -4.227 1.00 82.38 98 GLY A O 1
ATOM 758 N N . ASP A 1 99 ? 2.974 10.265 -4.910 1.00 84.56 99 ASP A N 1
ATOM 759 C CA . ASP A 1 99 ? 3.322 11.684 -4.895 1.00 84.56 99 ASP A CA 1
ATOM 760 C C . ASP A 1 99 ? 3.568 12.188 -3.463 1.00 84.56 99 ASP A C 1
ATOM 762 O O . ASP A 1 99 ? 2.823 11.826 -2.544 1.00 84.56 99 ASP A O 1
ATOM 766 N N . PRO A 1 100 ? 4.588 13.040 -3.254 1.00 83.12 100 PRO A N 1
ATOM 767 C CA . PRO A 1 100 ? 4.884 13.596 -1.942 1.00 83.12 100 PRO A CA 1
ATOM 768 C C . PRO A 1 100 ? 3.747 14.502 -1.450 1.00 83.12 100 PRO A C 1
ATOM 770 O O . PRO A 1 100 ? 3.374 15.495 -2.084 1.00 83.12 100 PRO A O 1
ATOM 773 N N . LYS A 1 101 ? 3.223 14.174 -0.271 1.00 80.88 101 LYS A N 1
ATOM 774 C CA . LYS A 1 101 ? 2.081 14.823 0.383 1.00 80.88 101 LYS A CA 1
ATOM 775 C C . LYS A 1 101 ? 2.515 15.995 1.257 1.00 80.88 101 LYS A C 1
ATOM 777 O O . LYS A 1 101 ? 1.781 16.973 1.376 1.00 80.88 101 LYS A O 1
ATOM 782 N N . THR A 1 102 ? 3.707 15.923 1.850 1.00 85.75 102 THR A N 1
ATOM 783 C CA . THR A 1 102 ? 4.214 16.935 2.797 1.00 85.75 102 THR A CA 1
ATOM 784 C C . THR A 1 102 ? 5.419 17.712 2.256 1.00 85.75 102 THR A C 1
ATOM 786 O O . THR A 1 102 ? 6.047 17.318 1.275 1.00 85.75 102 THR A O 1
ATOM 789 N N . VAL A 1 103 ? 5.768 18.840 2.893 1.00 85.94 103 VAL A N 1
ATOM 790 C CA . VAL A 1 103 ? 6.960 19.637 2.527 1.00 85.94 103 VAL A CA 1
ATOM 791 C C . VAL A 1 103 ? 8.242 18.817 2.676 1.00 85.94 103 VAL A C 1
ATOM 793 O O . VAL A 1 103 ? 9.102 18.867 1.799 1.00 85.94 103 VAL A O 1
ATOM 796 N N . LEU A 1 104 ? 8.346 18.020 3.742 1.00 85.88 104 LEU A N 1
ATOM 797 C CA . LEU A 1 104 ? 9.491 17.141 3.966 1.00 85.88 104 LEU A CA 1
ATOM 798 C C . LEU A 1 104 ? 9.617 16.102 2.843 1.00 85.88 104 LEU A C 1
ATOM 800 O O . LEU A 1 104 ? 10.698 15.9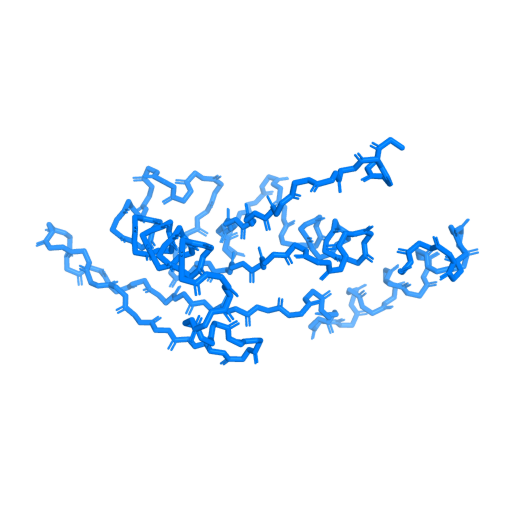20 2.294 1.00 85.88 104 LEU A O 1
ATOM 804 N N . GLU A 1 105 ? 8.503 15.488 2.441 1.00 86.25 105 GLU A N 1
ATOM 805 C CA . GLU A 1 105 ? 8.472 14.519 1.338 1.00 86.25 105 GLU A CA 1
ATOM 806 C C . GLU A 1 105 ? 8.806 15.167 -0.015 1.00 86.25 105 GLU A C 1
ATOM 808 O O . GLU A 1 105 ? 9.393 14.527 -0.885 1.00 86.25 105 GLU A O 1
ATOM 813 N N . ARG A 1 106 ? 8.476 16.452 -0.209 1.00 86.88 106 ARG A N 1
ATOM 814 C CA . ARG A 1 106 ? 8.849 17.205 -1.420 1.00 86.88 106 ARG A CA 1
ATOM 815 C C . ARG A 1 106 ? 10.347 17.488 -1.479 1.00 86.88 106 ARG A C 1
ATOM 817 O O . ARG A 1 106 ? 10.938 17.333 -2.547 1.00 86.88 106 ARG A O 1
ATOM 824 N N . ILE A 1 107 ? 10.951 17.884 -0.356 1.00 86.75 107 ILE A N 1
ATOM 825 C CA . ILE A 1 107 ? 12.409 18.049 -0.240 1.00 86.75 107 ILE A CA 1
ATOM 826 C C . ILE A 1 107 ? 13.092 16.705 -0.495 1.00 86.75 107 ILE A C 1
ATOM 828 O O . ILE A 1 107 ? 14.037 16.641 -1.278 1.00 86.75 107 ILE A O 1
ATOM 832 N N . ASP A 1 108 ? 12.562 15.631 0.093 1.00 86.88 108 ASP A N 1
ATOM 833 C CA . ASP A 1 108 ? 13.057 14.278 -0.127 1.00 86.88 108 ASP A CA 1
ATOM 834 C C . ASP A 1 108 ? 13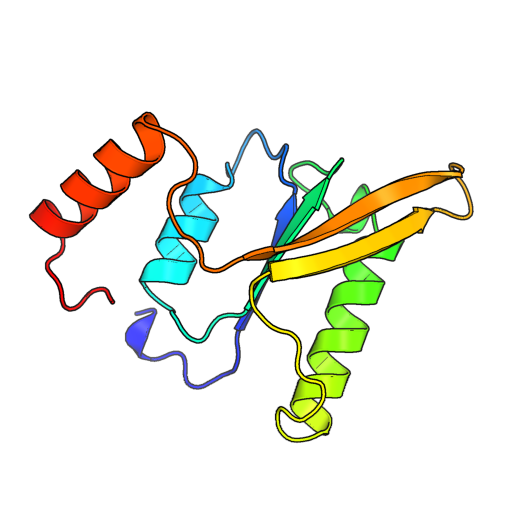.015 13.874 -1.602 1.00 86.88 108 ASP A C 1
ATOM 836 O O . ASP A 1 108 ? 14.021 13.450 -2.161 1.00 86.88 108 ASP A O 1
ATOM 840 N N . ALA A 1 109 ? 11.872 14.061 -2.264 1.00 83.69 109 ALA A N 1
ATOM 841 C CA . ALA A 1 109 ? 11.715 13.743 -3.677 1.00 83.69 109 ALA A CA 1
ATOM 842 C C . ALA A 1 109 ? 12.666 14.565 -4.567 1.00 83.69 109 ALA A C 1
ATOM 844 O O . ALA A 1 109 ? 13.201 14.040 -5.543 1.00 83.69 109 ALA A O 1
ATOM 845 N N . ALA A 1 110 ? 12.904 15.839 -4.236 1.00 85.38 110 ALA A N 1
ATOM 846 C CA . ALA A 1 110 ? 13.859 16.681 -4.953 1.00 85.38 110 ALA A CA 1
ATOM 847 C C . ALA A 1 110 ? 15.307 16.199 -4.769 1.00 85.38 110 ALA A C 1
ATOM 849 O O . ALA A 1 110 ? 16.031 16.068 -5.754 1.00 85.38 110 ALA A O 1
ATOM 850 N N . PHE A 1 111 ? 15.707 15.883 -3.535 1.00 85.75 111 PHE A N 1
ATOM 851 C CA . PHE A 1 111 ? 17.027 15.327 -3.241 1.00 85.75 111 PHE A CA 1
ATOM 852 C C . PHE A 1 111 ? 17.224 13.962 -3.908 1.00 85.75 111 PHE A C 1
ATOM 854 O O . PHE A 1 111 ? 18.260 13.708 -4.513 1.00 85.75 111 PHE A O 1
ATOM 861 N N . TYR A 1 112 ? 16.207 13.102 -3.864 1.00 79.75 112 TYR A N 1
ATOM 862 C CA . TYR A 1 112 ? 16.241 11.794 -4.505 1.00 79.75 112 TYR A CA 1
ATOM 863 C C . TYR A 1 112 ? 16.456 11.919 -6.021 1.00 79.75 112 TYR A C 1
ATOM 865 O O . TYR A 1 112 ? 17.334 11.256 -6.565 1.00 79.75 112 TYR A O 1
ATOM 873 N N . ARG A 1 113 ? 15.741 12.825 -6.705 1.00 83.75 113 ARG A N 1
ATOM 874 C CA . ARG A 1 113 ? 15.980 13.104 -8.135 1.00 83.75 113 ARG A CA 1
ATOM 875 C C . ARG A 1 113 ? 17.393 13.620 -8.408 1.00 83.75 113 ARG A C 1
ATOM 877 O O . ARG A 1 113 ? 18.024 13.175 -9.359 1.00 83.75 113 ARG A O 1
ATOM 884 N N . LEU A 1 114 ? 17.902 14.517 -7.561 1.00 84.69 114 LEU A N 1
ATOM 885 C CA . LEU A 1 114 ? 19.255 15.065 -7.692 1.00 84.69 114 LEU A CA 1
ATOM 886 C C . LEU A 1 114 ? 20.332 13.972 -7.602 1.00 84.69 114 LEU A C 1
ATOM 888 O O . LEU A 1 114 ? 21.297 13.995 -8.359 1.00 84.69 114 LEU A O 1
ATOM 892 N N . VAL A 1 115 ? 20.175 13.033 -6.667 1.00 79.88 115 VAL A N 1
ATOM 893 C CA . VAL A 1 115 ? 21.183 12.001 -6.380 1.00 79.88 115 VAL A CA 1
ATOM 894 C C . VAL A 1 115 ? 21.087 10.810 -7.335 1.00 79.88 115 VAL A C 1
ATOM 896 O O . VAL A 1 115 ? 22.118 10.245 -7.695 1.00 79.88 115 VAL A O 1
ATOM 899 N N . TYR A 1 116 ? 19.878 10.419 -7.747 1.00 73.31 116 TYR A N 1
ATOM 900 C CA . TYR A 1 116 ? 19.645 9.174 -8.493 1.00 73.31 116 TYR A CA 1
ATOM 901 C C . TYR A 1 116 ? 19.233 9.373 -9.967 1.00 73.31 116 TYR A C 1
ATOM 903 O O . TYR A 1 116 ? 19.182 8.390 -10.705 1.00 73.31 116 TYR A O 1
ATOM 911 N N . GLY A 1 117 ? 19.005 10.615 -10.418 1.00 67.69 117 GLY A N 1
ATOM 912 C CA . GLY A 1 117 ? 18.669 10.963 -11.806 1.00 67.69 117 GLY A CA 1
ATOM 913 C C . GLY A 1 117 ? 17.217 10.667 -12.218 1.00 67.69 117 GLY A C 1
ATOM 914 O O . GLY A 1 117 ? 16.497 9.930 -11.545 1.00 67.69 117 GLY A O 1
ATOM 915 N N . ASP A 1 118 ? 16.787 11.228 -13.356 1.00 60.97 118 ASP A N 1
ATOM 916 C CA . ASP A 1 118 ? 15.411 11.100 -13.887 1.00 60.97 118 ASP A CA 1
ATOM 917 C C . ASP A 1 118 ? 15.083 9.706 -14.465 1.00 60.97 118 ASP A C 1
ATOM 919 O O . ASP A 1 118 ? 13.926 9.413 -14.740 1.00 60.97 118 ASP A O 1
ATOM 923 N N . GLY A 1 119 ? 16.072 8.815 -14.611 1.00 51.38 119 GLY A N 1
ATOM 924 C CA . GLY A 1 119 ? 15.882 7.410 -15.021 1.00 51.38 119 GLY A CA 1
ATOM 925 C C . GLY A 1 119 ? 15.502 6.462 -13.874 1.00 51.38 119 GLY A C 1
ATOM 926 O O . GLY A 1 119 ? 15.612 5.245 -14.005 1.00 51.38 119 GLY A O 1
ATOM 927 N N . ALA A 1 120 ? 15.138 7.018 -12.717 1.00 50.69 120 ALA A N 1
ATOM 928 C CA . ALA A 1 120 ? 14.543 6.311 -11.585 1.00 50.69 120 ALA A CA 1
ATOM 929 C C . ALA A 1 120 ? 13.009 6.455 -11.539 1.00 50.69 120 ALA A C 1
ATOM 931 O O . ALA A 1 120 ? 12.429 6.196 -10.482 1.00 50.69 120 ALA A O 1
ATOM 932 N N . VAL A 1 121 ? 12.413 6.898 -12.652 1.00 44.91 121 VAL A N 1
ATOM 933 C CA . VAL A 1 121 ? 10.979 7.086 -12.915 1.00 44.91 121 VAL A CA 1
ATOM 934 C C . VAL A 1 121 ? 10.548 6.122 -14.006 1.00 44.91 121 VAL A C 1
ATOM 936 O O . VAL A 1 121 ? 11.379 5.816 -14.889 1.00 44.91 121 VAL A O 1
#